Protein AF-A0A645I969-F1 (afdb_monomer)

Secondary structure (DSSP, 8-state):
-EE--HHHHHHHHHHHHHTSSHHHHHHHHT--HHHHHHHHTTS-SEE-HHHHHHHHHHHGGGS-GGGS--------THHHHHHHHHHHHHHHHHHHHHHHHHHHHHHTT---

pLDDT: mean 82.38, std 16.06, range [41.03, 97.19]

Radius of gyration: 24.22 Å; Cα contacts (8 Å, |Δi|>4): 70; chains: 1; bounding box: 25×48×77 Å

Foldseek 3Di:
DAFQDVLNLVLLVVLCVVLPHLVSLCVQLVHDSVVSVCSNVVVDGDDDPVSCVSNCVSSLVSHDPVPRDPDDDPDPPVVVVVVVVVVVVVVVVCPVVVVVVVVVCVVVPPDD

Nearest PDB structures (foldseek):
  3zkc-assembly1_A  TM=8.118E-01  e=4.305E-02  Bacillus subtilis subsp. subtilis str. 168
  3zkc-assembly1_B  TM=8.170E-01  e=8.662E-02  Bacillus subtilis subsp. subtilis str. 168
  1b0n-assembly1_A  TM=4.771E-01  e=1.343E-02  Bacillus subtilis
  2o38-assembly1_A  TM=5.947E-01  e=6.279E-01  Rhodopseudomonas palustris CGA009
  2a6c-assembly1_A  TM=6.108E-01  e=9.441E-01  Nitrosomonas europaea

Solvent-accessible surface area (backbone atoms only — not comparable to full-atom values): 6528 Å² total; per-residue (Å²): 108,45,74,61,47,70,63,58,40,50,11,48,53,50,36,22,58,76,50,70,34,63,61,53,38,21,65,73,42,71,49,57,57,70,62,52,50,31,52,72,70,60,74,47,62,62,38,50,57,69,60,41,66,42,44,42,79,66,23,45,88,58,39,59,73,95,70,45,74,91,64,78,82,82,73,68,72,69,55,57,56,52,53,50,52,50,54,49,53,60,55,56,59,57,60,55,55,50,52,51,49,52,51,51,44,66,73,66,66,75,68,138

Organism: NCBI:txid1076179

Structure (mmCIF, N/CA/C/O backbone):
data_AF-A0A645I969-F1
#
_entry.id   AF-A0A645I969-F1
#
loop_
_atom_site.group_PDB
_atom_site.id
_atom_site.type_symbol
_atom_site.label_atom_id
_atom_site.label_alt_id
_atom_site.label_comp_id
_atom_site.label_asym_id
_atom_site.label_entity_id
_atom_site.label_seq_id
_atom_site.pdbx_PDB_ins_code
_atom_site.Cartn_x
_atom_site.Cartn_y
_atom_site.Cartn_z
_atom_site.occupancy
_atom_site.B_iso_or_equiv
_atom_site.auth_seq_id
_atom_site.auth_comp_id
_atom_site.auth_asym_id
_atom_site.auth_atom_id
_atom_site.pdbx_PDB_model_num
ATOM 1 N N . MET A 1 1 ? 14.646 6.975 3.951 1.00 82.12 1 MET A N 1
ATOM 2 C CA . MET A 1 1 ? 13.493 6.567 4.788 1.00 82.12 1 MET A CA 1
ATOM 3 C C . MET A 1 1 ? 12.434 7.657 4.711 1.00 82.12 1 MET A C 1
ATOM 5 O O . MET A 1 1 ? 12.813 8.819 4.644 1.00 82.12 1 MET A O 1
ATOM 9 N N . LYS A 1 2 ? 11.145 7.304 4.698 1.00 88.31 2 LYS A N 1
ATOM 10 C CA . LYS A 1 2 ? 10.011 8.245 4.675 1.00 88.31 2 LYS A CA 1
ATOM 11 C C . LYS A 1 2 ? 9.301 8.214 6.030 1.00 88.31 2 LYS A C 1
ATOM 13 O O . LYS A 1 2 ? 9.060 7.129 6.554 1.00 88.31 2 LYS A O 1
ATOM 18 N N . LYS A 1 3 ? 8.975 9.371 6.608 1.00 94.19 3 LYS A N 1
ATOM 19 C CA . LYS A 1 3 ? 8.172 9.454 7.840 1.00 94.19 3 LYS A CA 1
ATOM 20 C C . LYS A 1 3 ? 6.716 9.102 7.533 1.00 94.19 3 LYS A C 1
ATOM 22 O O . LYS A 1 3 ? 6.200 9.547 6.514 1.00 94.19 3 LYS A O 1
ATOM 27 N N . ILE A 1 4 ? 6.071 8.328 8.402 1.00 94.44 4 ILE A N 1
ATOM 28 C CA . ILE A 1 4 ? 4.638 8.029 8.308 1.00 94.44 4 ILE A CA 1
ATOM 29 C C . ILE A 1 4 ? 3.889 9.178 8.970 1.00 94.44 4 ILE A C 1
ATOM 31 O O . ILE A 1 4 ? 3.888 9.306 10.194 1.00 94.44 4 ILE A O 1
ATOM 35 N N . THR A 1 5 ? 3.300 10.041 8.152 1.00 94.94 5 THR A N 1
ATOM 36 C CA . THR A 1 5 ? 2.368 11.077 8.604 1.00 94.94 5 THR A CA 1
ATOM 37 C C . THR A 1 5 ? 0.937 10.532 8.605 1.00 94.94 5 THR A C 1
ATOM 39 O O . THR A 1 5 ? 0.693 9.426 8.107 1.00 94.94 5 THR A O 1
ATOM 42 N N . GLU A 1 6 ? -0.015 11.280 9.167 1.00 94.25 6 GLU A N 1
ATOM 43 C CA . GLU A 1 6 ? -1.416 10.843 9.168 1.00 94.25 6 GLU A CA 1
ATOM 44 C C . GLU A 1 6 ? -1.963 10.737 7.742 1.00 94.25 6 GLU A C 1
ATOM 46 O O . GLU A 1 6 ? -2.616 9.755 7.413 1.00 94.25 6 GLU A O 1
ATOM 51 N N . GLU A 1 7 ? -1.591 11.660 6.855 1.00 95.12 7 GLU A N 1
ATOM 52 C CA . GLU A 1 7 ? -2.019 11.670 5.453 1.00 95.12 7 GLU A CA 1
ATOM 53 C C . GLU A 1 7 ? -1.554 10.410 4.715 1.00 95.12 7 GLU A C 1
ATOM 55 O O . GLU A 1 7 ? -2.302 9.822 3.934 1.00 95.12 7 GLU A O 1
ATOM 60 N N . ILE A 1 8 ? -0.332 9.942 4.996 1.00 95.50 8 ILE A N 1
ATOM 61 C CA . ILE A 1 8 ? 0.178 8.679 4.447 1.00 95.50 8 ILE A CA 1
ATOM 62 C C . ILE A 1 8 ? -0.630 7.501 4.991 1.00 95.50 8 ILE A C 1
ATOM 64 O O . ILE A 1 8 ? -0.961 6.582 4.241 1.00 95.50 8 ILE A O 1
ATOM 68 N N . ARG A 1 9 ? -0.978 7.512 6.281 1.00 95.75 9 ARG A N 1
ATOM 69 C CA . ARG A 1 9 ? -1.771 6.439 6.890 1.00 95.75 9 ARG A CA 1
ATOM 70 C C . ARG 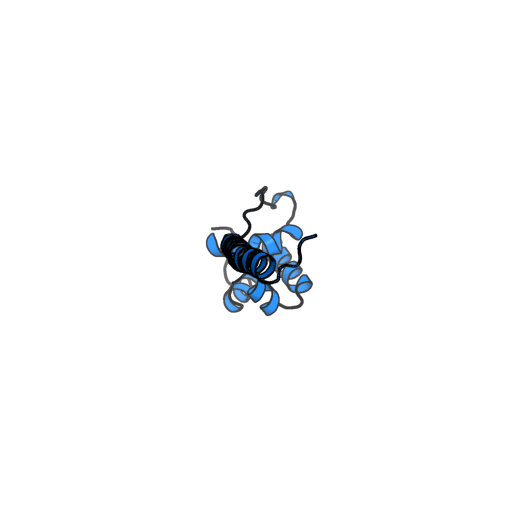A 1 9 ? -3.194 6.407 6.340 1.00 95.75 9 ARG A C 1
ATOM 72 O O . ARG A 1 9 ? -3.714 5.328 6.058 1.00 95.75 9 ARG A O 1
ATOM 79 N N . GLU A 1 10 ? -3.816 7.562 6.154 1.00 96.56 10 GLU A N 1
ATOM 80 C CA . GLU A 1 10 ? -5.121 7.682 5.513 1.00 96.56 10 GLU A CA 1
ATOM 81 C C . GLU A 1 10 ? -5.083 7.218 4.060 1.00 96.56 10 GLU A C 1
ATOM 83 O O . GLU A 1 10 ? -5.961 6.463 3.643 1.00 96.56 10 GLU A O 1
ATOM 88 N N . ALA A 1 11 ? -4.048 7.590 3.304 1.00 96.81 11 ALA A N 1
ATOM 89 C CA . ALA A 1 11 ? -3.855 7.114 1.939 1.00 96.81 11 ALA A CA 1
ATOM 90 C C . ALA A 1 11 ? -3.709 5.584 1.885 1.00 96.81 11 ALA A C 1
ATOM 92 O O . ALA A 1 11 ? -4.320 4.940 1.033 1.00 96.81 11 ALA A O 1
ATOM 93 N N . ILE A 1 12 ? -2.982 4.983 2.835 1.00 96.19 12 ILE A N 1
ATOM 94 C CA . ILE A 1 12 ? -2.898 3.522 2.979 1.00 96.19 12 ILE A CA 1
ATOM 95 C C . ILE A 1 12 ? -4.284 2.924 3.251 1.00 96.19 12 ILE A C 1
ATOM 97 O O . ILE A 1 12 ? -4.669 1.966 2.585 1.00 96.19 12 ILE A O 1
ATOM 101 N N . LYS A 1 13 ? -5.058 3.481 4.191 1.00 96.50 13 LYS A N 1
ATOM 102 C CA . LYS A 1 13 ? -6.416 2.996 4.506 1.00 96.50 13 LYS A CA 1
ATOM 103 C C . LYS A 1 13 ? -7.350 3.087 3.293 1.00 96.50 13 LYS A C 1
ATOM 105 O O . LYS A 1 13 ? -8.069 2.134 3.010 1.00 96.50 13 LYS A O 1
ATOM 110 N N . LYS A 1 14 ? -7.303 4.191 2.542 1.00 97.19 14 LYS A N 1
ATOM 111 C CA . LYS A 1 14 ? -8.076 4.368 1.301 1.00 97.19 14 LYS A CA 1
ATOM 112 C C . LYS A 1 14 ? -7.673 3.347 0.237 1.00 97.19 14 LYS A C 1
ATOM 114 O O . LYS A 1 14 ? -8.542 2.690 -0.324 1.00 97.19 14 LYS A O 1
ATOM 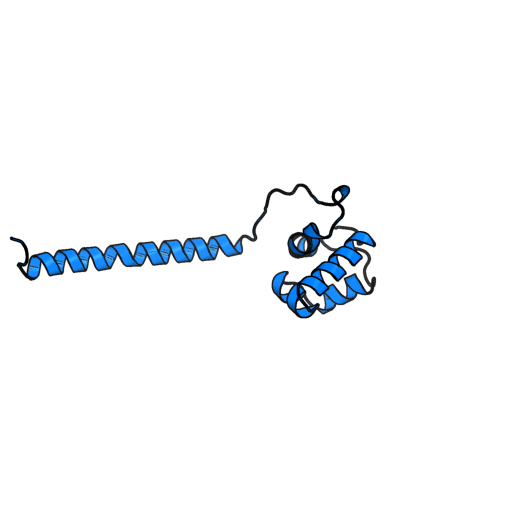119 N N . ALA A 1 15 ? -6.373 3.128 0.038 1.00 96.38 15 ALA A N 1
ATOM 120 C CA . ALA A 1 15 ? -5.881 2.102 -0.878 1.00 96.38 15 ALA A CA 1
ATOM 121 C C . ALA A 1 15 ? -6.306 0.685 -0.460 1.00 96.38 15 ALA A C 1
ATOM 123 O O . ALA A 1 15 ? -6.607 -0.143 -1.318 1.00 96.38 15 ALA A O 1
ATOM 124 N N . VAL A 1 16 ? -6.357 0.387 0.843 1.00 96.00 16 VAL A N 1
ATOM 125 C CA . VAL A 1 16 ? -6.879 -0.891 1.354 1.00 96.00 16 VAL A CA 1
ATOM 126 C C . VAL A 1 16 ? -8.353 -1.058 0.995 1.00 96.00 16 VAL A C 1
ATOM 128 O O . VAL A 1 16 ? -8.722 -2.123 0.509 1.00 96.00 16 VAL A O 1
ATOM 131 N N . ASN A 1 17 ? -9.165 -0.018 1.195 1.00 95.94 17 ASN A N 1
ATOM 132 C CA . ASN A 1 17 ? -10.591 -0.049 0.875 1.00 95.94 17 ASN A CA 1
ATOM 133 C C . ASN A 1 17 ? -10.826 -0.249 -0.630 1.00 95.94 17 ASN A C 1
ATOM 135 O O . ASN A 1 17 ? -11.615 -1.109 -1.004 1.00 95.94 17 ASN A O 1
ATOM 139 N N . GLU A 1 18 ? -10.078 0.458 -1.484 1.00 96.38 18 GLU A N 1
ATOM 140 C CA . GLU A 1 18 ? -10.136 0.303 -2.948 1.00 96.38 18 GLU A CA 1
ATOM 141 C C . GLU A 1 18 ? -9.779 -1.124 -3.398 1.00 96.38 18 GLU A C 1
ATOM 143 O O . GLU A 1 18 ? -10.347 -1.669 -4.339 1.00 96.38 18 GLU A O 1
ATOM 148 N N . ASN A 1 19 ? -8.835 -1.768 -2.708 1.00 92.62 19 ASN A N 1
ATOM 149 C CA . ASN A 1 19 ? -8.427 -3.144 -2.999 1.00 92.62 19 ASN A CA 1
ATOM 150 C C . ASN A 1 19 ? -9.266 -4.199 -2.256 1.00 92.62 19 ASN A C 1
ATOM 152 O O . ASN A 1 19 ? -8.974 -5.391 -2.364 1.00 92.62 19 ASN A O 1
ATOM 156 N N . GLY A 1 20 ? -10.266 -3.787 -1.475 1.00 94.00 20 GLY A N 1
ATOM 157 C CA . GLY A 1 20 ? -11.138 -4.638 -0.667 1.00 94.00 20 GLY A CA 1
ATOM 158 C C . GLY A 1 20 ? -10.536 -5.096 0.665 1.00 94.00 20 GLY A C 1
ATOM 159 O O . GLY A 1 20 ? -11.205 -5.032 1.692 1.00 94.00 20 GLY A O 1
ATOM 160 N N . THR A 1 21 ? -9.281 -5.564 0.691 1.00 94.62 21 THR A N 1
ATOM 161 C CA . THR A 1 21 ? -8.635 -6.028 1.936 1.00 94.62 21 THR A CA 1
ATOM 162 C C . THR A 1 21 ? -7.153 -5.668 2.025 1.00 94.62 21 THR A C 1
ATOM 164 O O . THR A 1 21 ? -6.463 -5.488 1.018 1.00 94.62 21 THR A O 1
ATOM 167 N N . GLN A 1 22 ? -6.622 -5.648 3.257 1.00 94.94 22 GLN A N 1
ATOM 168 C CA . GLN A 1 22 ? -5.189 -5.434 3.500 1.00 94.94 22 GLN A CA 1
ATOM 169 C C . GLN A 1 22 ? -4.331 -6.499 2.806 1.00 94.94 22 GLN A C 1
ATOM 171 O O . GLN A 1 22 ? -3.290 -6.173 2.240 1.00 94.94 22 GLN A O 1
ATOM 176 N N . ALA A 1 23 ? -4.774 -7.761 2.819 1.00 95.81 23 ALA A N 1
ATOM 177 C CA . ALA A 1 23 ? -4.056 -8.873 2.202 1.00 95.81 23 ALA A CA 1
ATOM 178 C C . ALA A 1 23 ? -3.949 -8.725 0.676 1.00 95.81 23 ALA A C 1
ATOM 180 O O . ALA A 1 23 ? -2.887 -8.989 0.111 1.00 95.81 23 ALA A O 1
ATOM 181 N N . LEU A 1 24 ? -5.010 -8.250 0.012 1.00 95.56 24 LEU A N 1
ATOM 182 C CA . LEU A 1 24 ? -5.004 -8.017 -1.434 1.00 95.56 24 LEU A CA 1
ATOM 183 C C . LEU A 1 24 ? -4.067 -6.871 -1.829 1.00 95.56 24 LEU A C 1
ATOM 185 O O . LEU A 1 24 ? -3.281 -7.031 -2.765 1.00 95.56 24 LEU A O 1
ATOM 189 N N . LEU A 1 25 ? -4.076 -5.759 -1.084 1.00 95.44 25 LEU A N 1
ATOM 190 C CA . LEU A 1 25 ? -3.116 -4.671 -1.298 1.00 95.44 25 LEU A CA 1
ATOM 191 C C . LEU A 1 25 ? -1.673 -5.159 -1.090 1.00 95.44 25 LEU A C 1
ATOM 193 O O . LEU A 1 25 ? -0.812 -4.923 -1.930 1.00 95.44 25 LEU A O 1
ATOM 197 N N . CYS A 1 26 ? -1.417 -5.905 -0.013 1.00 95.00 26 CYS A N 1
ATOM 198 C CA . CYS A 1 26 ? -0.104 -6.487 0.279 1.00 95.00 26 CYS A CA 1
ATOM 199 C C . CYS A 1 26 ? 0.404 -7.390 -0.854 1.00 95.00 26 CYS A C 1
ATOM 201 O O . CYS A 1 26 ? 1.562 -7.274 -1.257 1.00 95.00 26 CYS A O 1
ATOM 203 N N . LYS A 1 27 ? -0.473 -8.237 -1.411 1.00 94.56 27 LYS A N 1
ATOM 204 C CA . LYS A 1 27 ? -0.160 -9.099 -2.559 1.00 94.56 27 LYS A CA 1
ATOM 205 C C . LYS A 1 27 ? 0.213 -8.287 -3.803 1.00 94.56 27 LYS A C 1
ATOM 207 O O . LYS A 1 27 ? 1.139 -8.680 -4.504 1.00 94.56 27 LYS A O 1
ATOM 212 N N . LYS A 1 28 ? -0.466 -7.162 -4.064 1.00 92.06 28 LYS A N 1
ATOM 213 C CA . LYS A 1 28 ? -0.153 -6.274 -5.198 1.00 92.06 28 LYS A CA 1
ATOM 214 C C . LYS A 1 28 ? 1.169 -5.527 -5.016 1.00 92.06 28 LYS A C 1
ATOM 216 O O . LYS A 1 28 ? 1.974 -5.514 -5.939 1.00 92.06 28 LYS A O 1
ATOM 221 N N . CYS A 1 29 ? 1.410 -4.954 -3.837 1.00 92.62 29 CYS A N 1
ATOM 222 C CA . CYS A 1 29 ? 2.629 -4.186 -3.569 1.00 92.62 29 CYS A CA 1
ATOM 223 C C . CYS A 1 29 ? 3.857 -5.078 -3.304 1.00 92.62 29 CYS A C 1
ATOM 225 O O . CYS A 1 29 ? 4.980 -4.588 -3.288 1.00 92.62 29 CYS A O 1
ATOM 227 N N . GLY A 1 30 ? 3.672 -6.373 -3.026 1.00 92.56 30 GLY A N 1
ATOM 228 C CA . GLY A 1 30 ? 4.768 -7.281 -2.668 1.00 92.56 30 GLY A CA 1
ATOM 229 C C . GLY A 1 30 ? 5.328 -7.047 -1.259 1.00 92.56 30 GLY A C 1
ATOM 230 O O . GLY A 1 30 ? 6.526 -7.207 -1.036 1.00 92.56 30 GLY A O 1
ATOM 231 N N . ILE A 1 31 ? 4.477 -6.656 -0.307 1.00 94.50 31 ILE A N 1
ATOM 232 C CA . ILE A 1 31 ? 4.848 -6.418 1.100 1.00 94.50 31 ILE A CA 1
ATOM 233 C C . ILE A 1 31 ? 4.060 -7.349 2.019 1.00 94.50 31 ILE A C 1
ATOM 235 O O . ILE A 1 31 ? 2.969 -7.791 1.672 1.00 94.50 31 ILE A O 1
ATOM 239 N N . SER A 1 32 ? 4.592 -7.665 3.201 1.00 95.50 32 SER A N 1
ATOM 240 C CA . SER A 1 32 ? 3.893 -8.562 4.126 1.00 95.50 32 SER A CA 1
ATOM 241 C C . SER A 1 32 ? 2.741 -7.862 4.855 1.00 95.50 32 SER A C 1
ATOM 243 O O . SER A 1 32 ? 2.809 -6.677 5.192 1.00 95.50 32 SER A O 1
ATOM 245 N N . THR A 1 33 ? 1.697 -8.627 5.178 1.00 95.56 33 THR A N 1
ATOM 246 C CA . THR A 1 33 ? 0.547 -8.153 5.967 1.00 95.56 33 THR A CA 1
ATOM 247 C C . THR A 1 33 ? 0.953 -7.677 7.363 1.00 95.56 33 THR A C 1
ATOM 249 O O . THR A 1 33 ? 0.402 -6.702 7.863 1.00 95.56 33 THR A O 1
ATOM 252 N N . SER A 1 34 ? 1.972 -8.299 7.968 1.00 96.44 34 SER A N 1
ATOM 253 C CA . SER A 1 34 ? 2.547 -7.860 9.247 1.00 96.44 34 SER A CA 1
ATOM 254 C C . SER A 1 34 ? 3.150 -6.452 9.156 1.00 96.44 34 SER A C 1
ATOM 256 O O . SER A 1 34 ? 2.895 -5.612 10.018 1.00 96.44 34 SER A O 1
ATOM 258 N N . ILE A 1 35 ? 3.903 -6.153 8.088 1.00 94.75 35 ILE A N 1
ATOM 259 C CA . ILE A 1 35 ? 4.435 -4.804 7.846 1.00 94.75 35 ILE A CA 1
ATOM 260 C C . ILE A 1 35 ? 3.288 -3.801 7.665 1.00 94.75 35 ILE A C 1
ATOM 262 O O . ILE A 1 35 ? 3.301 -2.747 8.297 1.00 94.75 35 ILE A O 1
ATOM 266 N N . MET A 1 36 ? 2.274 -4.149 6.869 1.00 96.12 36 MET A N 1
ATOM 267 C CA . MET A 1 36 ? 1.119 -3.279 6.634 1.00 96.12 36 MET A CA 1
ATOM 268 C C . MET A 1 36 ? 0.340 -2.965 7.916 1.00 96.12 36 MET A C 1
ATOM 270 O O . MET A 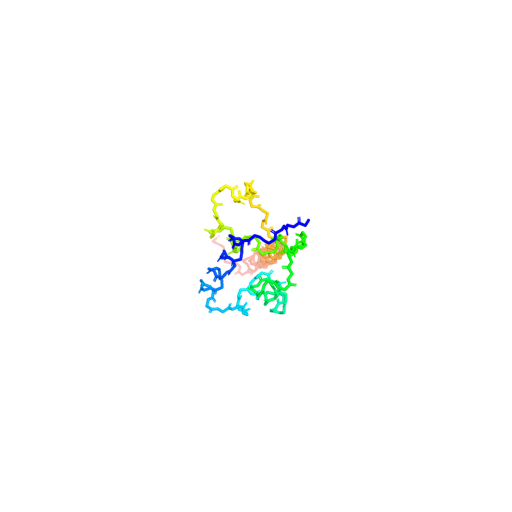1 36 ? 0.026 -1.805 8.183 1.00 96.12 36 MET A O 1
ATOM 274 N N . SER A 1 37 ? 0.067 -3.980 8.744 1.00 96.31 37 SER A N 1
ATOM 275 C CA . SER A 1 37 ? 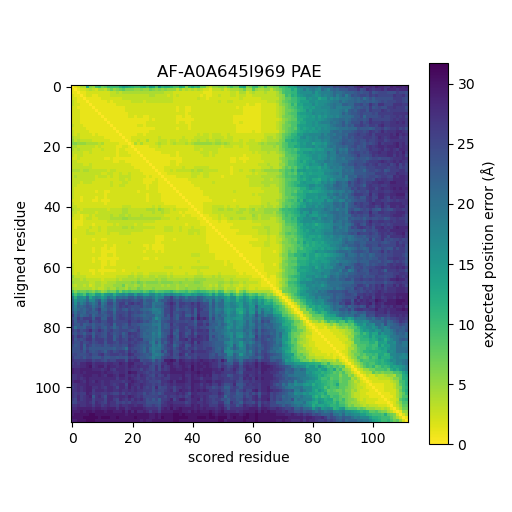-0.625 -3.798 10.023 1.00 96.31 37 SER A CA 1
ATOM 276 C C . SER A 1 37 ? 0.120 -2.811 10.922 1.00 96.31 37 SER A C 1
ATOM 278 O O . SER A 1 37 ? -0.517 -1.950 11.524 1.00 96.31 37 SER A O 1
ATOM 280 N N . ARG A 1 38 ? 1.458 -2.886 10.981 1.00 96.38 38 ARG A N 1
ATOM 281 C CA . ARG A 1 38 ? 2.278 -1.945 11.763 1.00 96.38 38 ARG A CA 1
ATOM 282 C C . ARG A 1 38 ? 2.108 -0.499 11.303 1.00 96.38 38 ARG A C 1
ATOM 284 O O . ARG A 1 38 ? 2.013 0.394 12.140 1.00 96.38 38 ARG A O 1
ATOM 291 N N . TYR A 1 39 ? 2.022 -0.265 9.993 1.00 95.81 39 TYR A N 1
ATOM 292 C CA . TYR A 1 39 ? 1.789 1.075 9.439 1.00 95.81 39 TYR A CA 1
ATOM 293 C C . TYR A 1 39 ? 0.403 1.618 9.795 1.00 95.81 39 TYR A C 1
ATOM 295 O O . TYR A 1 39 ? 0.276 2.771 10.206 1.00 95.81 39 TYR A O 1
ATOM 303 N N . ILE A 1 40 ? -0.633 0.781 9.691 1.00 94.00 40 ILE A N 1
ATOM 304 C CA . ILE A 1 40 ? -2.021 1.176 9.978 1.00 94.00 40 ILE A CA 1
ATOM 305 C C . ILE A 1 40 ? -2.239 1.422 11.475 1.00 94.00 40 ILE A C 1
ATOM 307 O O . ILE A 1 40 ? -2.953 2.354 11.839 1.00 94.00 40 ILE A O 1
ATOM 311 N N . LYS A 1 41 ? -1.616 0.614 12.338 1.00 95.06 41 LYS A N 1
ATOM 312 C CA . LYS A 1 41 ? -1.714 0.723 13.802 1.00 95.06 41 LYS A CA 1
ATOM 313 C C . LYS A 1 41 ? -0.756 1.745 14.419 1.00 95.06 41 LYS A C 1
ATOM 315 O O . LYS A 1 41 ? -0.774 1.919 15.630 1.00 95.06 41 LYS A O 1
ATOM 320 N N . ASN A 1 42 ? 0.062 2.419 13.607 1.00 93.44 42 ASN A N 1
ATOM 321 C CA . ASN A 1 42 ? 1.084 3.359 14.071 1.00 93.44 42 ASN A CA 1
ATOM 322 C C . ASN A 1 42 ? 2.149 2.733 15.000 1.00 93.44 42 ASN A C 1
ATOM 324 O O . ASN A 1 42 ? 2.713 3.410 15.853 1.00 93.44 42 ASN A O 1
ATOM 328 N N . GLU A 1 43 ? 2.444 1.441 14.833 1.00 95.50 43 GLU A N 1
ATOM 329 C CA . GLU A 1 43 ? 3.479 0.740 15.617 1.00 95.50 43 GLU A CA 1
ATOM 330 C C . GLU A 1 43 ? 4.900 1.101 15.153 1.00 95.50 43 GLU A C 1
ATOM 332 O O . GLU A 1 43 ? 5.882 0.845 15.844 1.00 95.50 43 GLU A O 1
ATOM 337 N N . VAL A 1 44 ? 5.022 1.701 13.968 1.00 95.44 44 VAL A N 1
ATOM 338 C CA . VAL A 1 44 ? 6.280 2.215 13.424 1.00 95.44 44 VAL A CA 1
ATOM 339 C C . VAL A 1 44 ? 6.054 3.605 12.842 1.00 95.44 44 VAL A C 1
ATOM 341 O O . VAL A 1 44 ? 4.997 3.894 12.288 1.00 95.44 44 VAL A O 1
ATOM 344 N N . SER A 1 45 ? 7.066 4.463 12.950 1.00 94.81 45 SER A N 1
ATOM 345 C CA . SER A 1 45 ? 6.997 5.875 12.550 1.00 94.81 45 SER A CA 1
ATOM 346 C C . SER A 1 45 ? 7.602 6.160 11.173 1.00 94.81 45 SER A C 1
ATOM 348 O O . SER A 1 45 ? 7.481 7.273 10.656 1.00 94.81 45 SER A O 1
ATOM 350 N N . THR A 1 46 ? 8.277 5.179 10.565 1.00 96.25 46 THR A N 1
ATOM 351 C CA . THR A 1 46 ? 8.984 5.343 9.289 1.00 96.25 46 THR A CA 1
ATOM 352 C C . THR A 1 46 ? 8.841 4.126 8.374 1.00 96.25 46 THR A C 1
ATOM 354 O O . THR A 1 46 ? 8.665 2.993 8.820 1.00 96.25 46 THR A O 1
ATOM 357 N N . ILE A 1 47 ? 8.934 4.377 7.067 1.00 95.00 47 ILE A N 1
ATOM 358 C CA . ILE A 1 47 ? 8.985 3.377 5.998 1.00 95.00 47 ILE A CA 1
ATOM 359 C C . ILE A 1 47 ? 10.387 3.428 5.387 1.00 95.00 47 ILE A C 1
ATOM 361 O O . ILE A 1 47 ? 10.896 4.497 5.023 1.00 95.00 47 ILE A O 1
ATOM 365 N N . ASN A 1 48 ? 11.038 2.272 5.270 1.00 94.31 48 ASN A N 1
ATOM 366 C CA . ASN A 1 48 ? 12.323 2.191 4.582 1.00 94.31 48 ASN A CA 1
ATOM 367 C C . ASN A 1 48 ? 12.149 2.485 3.077 1.00 94.31 48 ASN A C 1
ATOM 369 O O . ASN A 1 48 ? 11.060 2.364 2.518 1.00 94.31 48 ASN A O 1
ATOM 373 N N . SER A 1 49 ? 13.227 2.876 2.400 1.00 92.06 49 SER A N 1
ATOM 374 C CA . SER A 1 49 ? 13.137 3.327 1.007 1.00 92.06 49 SER A CA 1
ATOM 375 C C . SER A 1 49 ? 12.684 2.228 0.033 1.00 92.06 49 SER A C 1
ATOM 377 O O . SER A 1 49 ? 12.000 2.536 -0.937 1.00 92.06 49 SER A O 1
ATOM 379 N N . GLY A 1 50 ? 13.030 0.960 0.280 1.00 92.25 50 GLY A N 1
ATOM 380 C CA . GLY A 1 50 ? 12.608 -0.160 -0.568 1.00 92.25 50 GLY A CA 1
ATOM 381 C C . GLY A 1 50 ? 11.102 -0.402 -0.481 1.00 92.25 50 GLY A C 1
ATOM 382 O O . GLY A 1 50 ? 10.413 -0.441 -1.495 1.00 92.25 50 GLY A O 1
ATOM 383 N N . THR A 1 51 ? 10.571 -0.465 0.738 1.00 94.56 51 THR A N 1
ATOM 384 C CA . THR A 1 51 ? 9.134 -0.601 0.989 1.00 94.56 51 THR A CA 1
ATOM 385 C C . THR A 1 51 ? 8.353 0.616 0.496 1.00 94.56 51 THR A C 1
ATOM 387 O O . THR A 1 51 ? 7.269 0.447 -0.053 1.00 94.56 51 THR A O 1
ATOM 390 N N . TRP A 1 52 ? 8.902 1.831 0.620 1.00 94.75 52 TRP A N 1
ATOM 391 C CA . TRP A 1 52 ? 8.264 3.037 0.081 1.00 94.75 52 TRP A CA 1
ATOM 392 C C . TRP A 1 52 ? 8.109 2.967 -1.440 1.00 94.75 52 TRP A C 1
ATOM 394 O O . TRP A 1 52 ? 7.016 3.210 -1.934 1.00 94.75 52 TRP A O 1
ATOM 404 N N . LYS A 1 53 ? 9.151 2.555 -2.176 1.00 92.56 53 LYS A N 1
ATOM 405 C CA . LYS A 1 53 ? 9.091 2.386 -3.641 1.00 92.56 53 LYS A CA 1
ATOM 406 C C . LYS A 1 53 ? 8.015 1.393 -4.085 1.00 92.56 53 LYS A C 1
ATOM 408 O O . LYS A 1 53 ? 7.378 1.610 -5.106 1.00 92.56 53 LYS A O 1
ATOM 413 N N . LEU A 1 54 ? 7.818 0.324 -3.316 1.00 93.25 54 LEU A N 1
ATOM 414 C CA . LEU A 1 54 ? 6.796 -0.685 -3.591 1.00 93.25 54 LEU A CA 1
ATOM 415 C C . LEU A 1 54 ? 5.383 -0.196 -3.261 1.00 93.25 54 LEU A C 1
ATOM 417 O O . LEU A 1 54 ? 4.446 -0.474 -3.996 1.00 93.25 54 LEU A O 1
ATOM 421 N N . LEU A 1 55 ? 5.216 0.522 -2.150 1.00 94.69 55 LEU A N 1
ATOM 422 C CA . LEU A 1 55 ? 3.907 0.956 -1.665 1.00 94.69 55 LEU A CA 1
ATOM 423 C C . LEU A 1 55 ? 3.398 2.220 -2.370 1.00 94.69 55 LEU A C 1
ATOM 425 O O . LEU A 1 55 ? 2.204 2.324 -2.650 1.00 94.69 55 LEU A O 1
ATOM 429 N N . TYR A 1 56 ? 4.291 3.174 -2.646 1.00 94.62 56 TYR A N 1
ATOM 430 C CA . TYR A 1 56 ? 3.957 4.510 -3.139 1.00 94.62 56 TYR A CA 1
ATOM 431 C C . TYR A 1 56 ? 3.037 4.507 -4.372 1.00 94.62 56 TYR A C 1
ATOM 433 O O . TYR A 1 56 ? 2.015 5.188 -4.307 1.00 94.62 56 TYR A O 1
ATOM 441 N N . PRO A 1 57 ? 3.282 3.718 -5.441 1.00 94.00 57 PRO A N 1
ATOM 442 C CA . PRO A 1 57 ? 2.424 3.718 -6.631 1.00 94.00 57 PRO A CA 1
ATOM 443 C C . PRO A 1 57 ? 0.957 3.382 -6.338 1.00 94.00 57 PRO A C 1
ATOM 445 O O . PRO A 1 57 ? 0.062 3.847 -7.037 1.00 94.00 57 PRO A O 1
ATOM 448 N N . HIS A 1 58 ? 0.702 2.599 -5.287 1.00 94.56 58 HIS A N 1
ATOM 449 C CA . HIS A 1 58 ? -0.640 2.158 -4.912 1.00 94.56 58 HIS A CA 1
ATOM 450 C C . HIS A 1 58 ? -1.360 3.130 -3.973 1.00 94.56 58 HIS A C 1
ATOM 452 O O . HIS A 1 58 ? -2.583 3.072 -3.868 1.00 94.56 58 HIS A O 1
ATOM 458 N N . ILE A 1 59 ? -0.625 4.015 -3.292 1.00 95.12 59 ILE A N 1
ATOM 459 C CA . ILE A 1 59 ? -1.200 5.013 -2.377 1.00 95.12 59 ILE A CA 1
ATOM 460 C C . ILE A 1 59 ? -1.164 6.438 -2.943 1.00 95.12 59 ILE A C 1
ATOM 462 O O . ILE A 1 59 ? -1.920 7.289 -2.484 1.00 95.12 59 ILE A O 1
ATOM 466 N N . ALA A 1 60 ? -0.327 6.701 -3.952 1.00 94.38 60 ALA A N 1
ATOM 467 C CA . ALA A 1 60 ? -0.152 8.011 -4.576 1.00 94.38 60 ALA A CA 1
ATOM 468 C C . ALA A 1 60 ? -1.456 8.670 -5.066 1.00 94.38 60 ALA A C 1
ATOM 470 O O . ALA A 1 60 ? -1.593 9.877 -4.856 1.00 94.38 60 ALA A O 1
ATOM 471 N N . PRO A 1 61 ? -2.440 7.941 -5.636 1.00 94.19 61 PRO A N 1
ATOM 472 C CA . PRO A 1 61 ? -3.731 8.529 -6.009 1.00 94.19 61 PRO A CA 1
ATOM 473 C C . PRO A 1 61 ? -4.512 9.122 -4.829 1.00 94.19 61 PRO A C 1
ATOM 475 O O . PRO A 1 61 ? -5.335 10.010 -5.024 1.00 94.19 61 PRO A O 1
ATOM 478 N N . PHE A 1 62 ? -4.244 8.651 -3.609 1.00 95.44 62 PHE A N 1
ATOM 479 C CA . PHE A 1 62 ? -4.936 9.063 -2.387 1.00 95.44 62 PHE A CA 1
ATOM 480 C C . PHE A 1 62 ? -4.140 10.071 -1.549 1.00 95.44 62 PHE A C 1
ATOM 482 O O . PHE A 1 62 ? -4.639 10.524 -0.517 1.00 95.44 62 PHE A O 1
ATOM 489 N N . LEU A 1 63 ? -2.913 10.407 -1.961 1.00 94.06 63 LEU A N 1
ATOM 490 C CA . LEU A 1 63 ? -2.089 11.405 -1.287 1.00 94.06 63 LEU A CA 1
ATOM 491 C C . LEU A 1 63 ? -2.473 12.828 -1.729 1.00 94.06 63 LEU A C 1
ATOM 493 O O . LEU A 1 63 ? -2.794 13.037 -2.904 1.00 94.06 63 LEU A O 1
ATOM 497 N N . PRO A 1 64 ? -2.376 13.825 -0.827 1.00 91.50 64 PRO A N 1
ATOM 498 C CA . PRO A 1 64 ? -2.497 15.231 -1.193 1.00 91.50 64 PRO A CA 1
ATOM 499 C C . PRO A 1 64 ? -1.504 15.602 -2.290 1.00 91.50 64 PRO A C 1
ATOM 501 O O . PRO A 1 64 ? -0.368 15.126 -2.297 1.00 91.50 64 PRO A O 1
ATOM 504 N N . GLU A 1 65 ? -1.897 16.510 -3.180 1.00 88.50 65 GLU A N 1
ATOM 505 C CA . GLU A 1 65 ? -1.075 16.886 -4.329 1.00 88.50 65 GLU A CA 1
ATOM 506 C C . GLU A 1 65 ? 0.325 17.376 -3.948 1.00 88.50 65 GLU A C 1
ATOM 508 O O . GLU A 1 65 ? 1.300 16.970 -4.574 1.00 88.50 65 GLU A O 1
ATOM 513 N N . ALA A 1 66 ? 0.436 18.146 -2.865 1.00 87.25 66 ALA A N 1
ATOM 514 C CA . ALA A 1 66 ? 1.711 18.629 -2.338 1.00 87.25 66 ALA A CA 1
ATOM 515 C C . ALA A 1 66 ? 2.675 17.504 -1.900 1.00 87.25 66 ALA A C 1
ATOM 517 O O . ALA A 1 66 ? 3.882 17.720 -1.826 1.00 87.25 66 ALA A O 1
ATOM 518 N N . MET A 1 67 ? 2.156 16.307 -1.601 1.00 86.19 67 MET A N 1
ATOM 519 C CA . MET A 1 67 ? 2.936 15.139 -1.178 1.00 86.19 67 MET A CA 1
ATOM 520 C C . MET A 1 67 ? 3.201 14.143 -2.306 1.00 86.19 67 MET A C 1
ATOM 522 O O . MET A 1 67 ? 4.013 13.229 -2.126 1.00 86.19 67 MET A O 1
ATOM 526 N N . ARG A 1 68 ? 2.519 14.289 -3.448 1.00 88.12 68 ARG A N 1
ATOM 527 C CA . ARG A 1 68 ? 2.751 13.441 -4.613 1.00 88.12 68 ARG A CA 1
ATOM 528 C C . ARG A 1 68 ? 4.125 13.785 -5.173 1.00 88.12 68 ARG A C 1
ATOM 530 O O . ARG A 1 68 ? 4.360 14.861 -5.715 1.00 88.12 68 ARG A O 1
ATOM 537 N N . GLU A 1 69 ? 5.054 12.854 -5.013 1.00 81.62 69 GLU A N 1
ATOM 538 C CA . GLU A 1 69 ? 6.340 12.895 -5.684 1.00 81.62 69 GLU A CA 1
ATOM 539 C C . GLU A 1 69 ? 6.066 12.943 -7.191 1.00 81.62 69 GLU A C 1
ATOM 541 O O . GLU A 1 69 ? 5.390 12.063 -7.736 1.00 81.62 69 GLU A O 1
ATOM 546 N N . LYS A 1 70 ? 6.586 13.983 -7.857 1.00 65.44 70 LYS A N 1
ATOM 547 C CA . LYS A 1 70 ? 6.621 14.111 -9.320 1.00 65.44 70 LYS A CA 1
ATOM 548 C C . LYS A 1 70 ? 7.611 13.089 -9.884 1.00 65.44 70 LYS A C 1
ATOM 550 O O . LYS A 1 70 ? 8.633 13.444 -10.456 1.00 65.44 70 LYS A O 1
ATOM 555 N N . SER A 1 71 ? 7.370 11.811 -9.633 1.00 55.84 71 SER A N 1
ATOM 556 C CA . SER A 1 71 ? 8.168 10.739 -10.193 1.00 55.84 71 SER A CA 1
ATOM 557 C C . SER A 1 71 ? 7.452 10.286 -11.454 1.00 55.84 71 SER A C 1
ATOM 559 O O . SER A 1 71 ? 6.4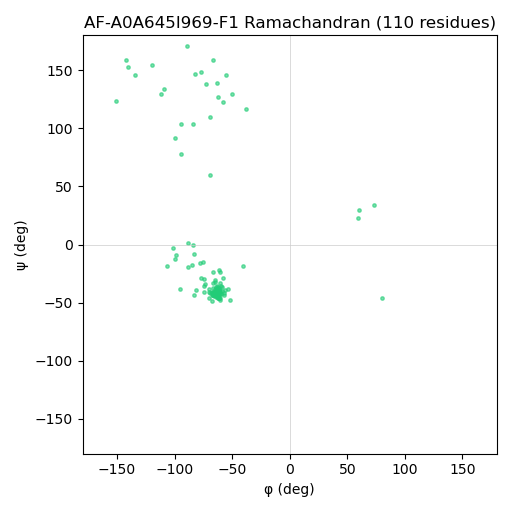06 9.641 -11.399 1.00 55.84 71 SER A O 1
ATOM 561 N N . CYS A 1 72 ? 7.992 10.701 -12.599 1.00 42.09 72 CYS A N 1
ATOM 562 C CA . CYS A 1 72 ? 7.735 10.027 -13.859 1.00 42.09 72 CYS A CA 1
ATOM 563 C C . CYS A 1 72 ? 7.991 8.526 -13.648 1.00 42.09 72 CYS A C 1
ATOM 565 O O . CYS A 1 72 ? 8.975 8.126 -13.030 1.00 42.09 72 CYS A O 1
ATOM 567 N N . MET A 1 73 ? 7.018 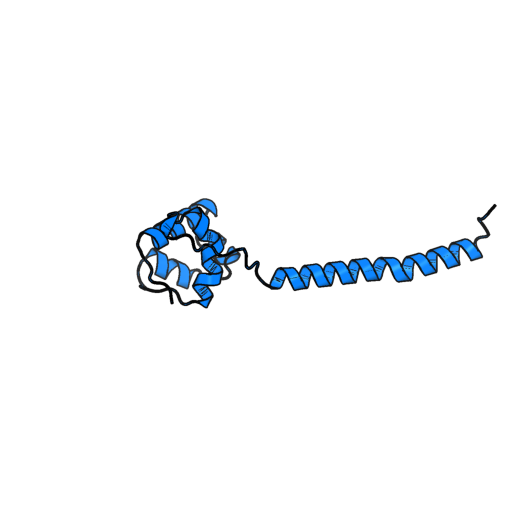7.724 -14.065 1.00 41.03 73 MET A N 1
ATOM 568 C CA . MET A 1 73 ? 6.896 6.293 -13.817 1.00 41.03 73 MET A CA 1
ATOM 569 C C . MET A 1 73 ? 8.226 5.530 -13.850 1.00 41.03 73 MET A C 1
ATOM 571 O O . MET A 1 73 ? 8.832 5.389 -14.905 1.00 41.03 73 MET A O 1
ATOM 575 N N . ASN A 1 74 ? 8.619 4.942 -12.720 1.00 49.53 74 ASN A N 1
ATOM 576 C CA . ASN A 1 74 ? 9.487 3.768 -12.728 1.00 49.53 74 ASN A CA 1
ATOM 577 C C . ASN A 1 74 ? 8.591 2.546 -12.535 1.00 49.53 74 ASN A C 1
ATOM 579 O O . ASN A 1 74 ? 8.241 2.172 -11.414 1.00 49.53 74 ASN A O 1
ATOM 583 N N . PHE A 1 75 ? 8.152 1.982 -13.659 1.00 50.03 75 PHE A N 1
ATOM 584 C CA . PHE A 1 75 ? 7.465 0.697 -13.687 1.00 50.03 75 PHE A CA 1
ATOM 585 C C . PHE A 1 75 ? 8.442 -0.386 -13.193 1.00 50.03 75 PHE A C 1
ATOM 587 O O . PHE A 1 75 ? 9.626 -0.328 -13.528 1.00 50.03 75 PHE A O 1
ATOM 594 N N . PRO A 1 76 ? 8.007 -1.353 -12.366 1.00 47.91 76 PRO A N 1
ATOM 595 C CA . PRO A 1 76 ? 8.913 -2.351 -11.818 1.00 47.91 76 PRO A CA 1
ATOM 596 C C . PRO A 1 76 ? 9.526 -3.194 -12.943 1.00 47.91 76 PRO A C 1
ATOM 598 O O . PRO A 1 76 ? 8.815 -3.803 -13.737 1.00 47.91 76 PRO A O 1
ATOM 601 N N . GLU A 1 77 ? 10.853 -3.274 -12.941 1.00 51.41 77 GLU A N 1
ATOM 602 C CA . GLU A 1 77 ? 11.772 -4.001 -13.836 1.00 51.41 77 GLU A CA 1
ATOM 603 C C . GLU A 1 77 ? 11.331 -5.426 -14.249 1.00 51.41 77 GLU A C 1
ATOM 605 O O . GLU A 1 77 ? 11.769 -5.952 -15.266 1.00 51.41 77 GLU A O 1
ATOM 610 N N . LYS A 1 78 ? 10.401 -6.055 -13.519 1.00 48.75 78 LYS A N 1
ATOM 611 C CA . LYS A 1 78 ? 9.857 -7.385 -13.844 1.00 48.75 78 LYS A CA 1
ATOM 612 C C . LYS A 1 78 ? 9.027 -7.431 -15.131 1.00 48.75 78 LYS A C 1
ATOM 614 O O . LYS A 1 78 ? 8.903 -8.507 -15.710 1.00 48.75 78 LYS A O 1
ATOM 619 N N . VAL A 1 79 ? 8.464 -6.309 -15.584 1.00 57.06 79 VAL A N 1
ATOM 620 C CA . VAL A 1 79 ? 7.682 -6.280 -16.838 1.00 57.06 79 VAL A CA 1
ATOM 621 C C . VAL A 1 79 ? 8.602 -6.348 -18.060 1.00 57.06 79 VAL A C 1
ATOM 623 O O . VAL A 1 79 ? 8.253 -6.975 -19.052 1.00 57.06 79 VAL A O 1
ATOM 626 N N . GLU A 1 80 ? 9.825 -5.825 -17.946 1.00 60.44 80 GLU A N 1
ATOM 627 C CA . GLU A 1 80 ? 10.859 -5.901 -18.983 1.00 60.44 80 GLU A CA 1
ATOM 628 C C . GLU A 1 80 ? 11.212 -7.360 -19.318 1.00 60.44 80 GLU A C 1
ATOM 630 O O . GLU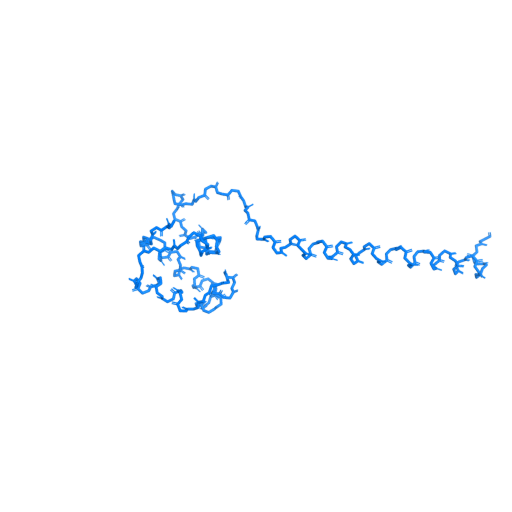 A 1 80 ? 11.330 -7.722 -20.486 1.00 60.44 80 GLU A O 1
ATOM 635 N N . THR A 1 81 ? 11.335 -8.224 -18.304 1.00 66.75 81 THR A N 1
ATOM 636 C CA . THR A 1 81 ? 11.656 -9.647 -18.495 1.00 66.75 81 THR A CA 1
ATOM 637 C C . THR A 1 81 ? 10.535 -10.395 -19.212 1.00 66.75 81 THR A C 1
ATOM 639 O O . THR A 1 81 ? 10.815 -11.203 -20.094 1.00 66.75 81 THR A O 1
ATOM 642 N N . VAL A 1 82 ? 9.273 -10.110 -18.874 1.00 71.12 82 VAL A N 1
ATOM 643 C CA . VAL A 1 82 ? 8.113 -10.730 -19.536 1.00 71.12 82 VAL A CA 1
ATOM 644 C C . VAL A 1 82 ? 7.987 -10.233 -20.974 1.00 71.12 82 VAL A C 1
ATOM 646 O O . VAL A 1 82 ? 7.784 -11.045 -21.870 1.00 71.12 82 VAL A O 1
ATOM 649 N N . SER A 1 83 ? 8.195 -8.937 -21.222 1.00 71.19 83 SER A N 1
ATOM 650 C CA . SER A 1 83 ? 8.202 -8.369 -22.575 1.00 71.19 83 SER A CA 1
ATOM 651 C C . SER A 1 83 ? 9.335 -8.933 -23.434 1.00 71.19 83 SER A C 1
ATOM 653 O O . SER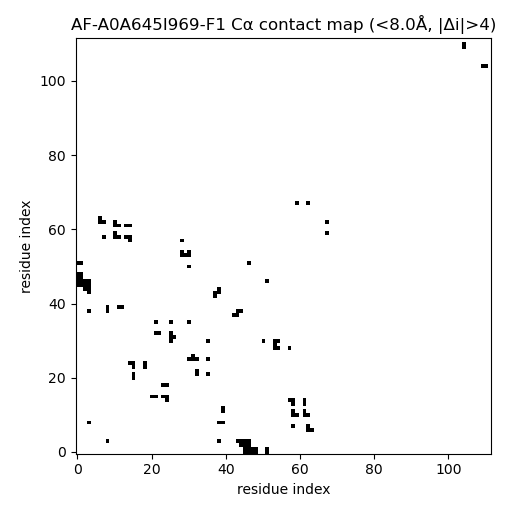 A 1 83 ? 9.118 -9.261 -24.597 1.00 71.19 83 SER A O 1
ATOM 655 N N . LYS A 1 84 ? 10.533 -9.118 -22.863 1.00 75.25 84 LYS A N 1
ATOM 656 C CA . LYS A 1 84 ? 11.663 -9.769 -23.544 1.00 75.25 84 LYS A CA 1
ATOM 657 C C . LYS A 1 84 ? 11.378 -11.241 -23.832 1.00 75.25 84 LYS A C 1
ATOM 659 O O . LYS A 1 84 ? 11.639 -11.689 -24.940 1.00 75.25 84 LYS A O 1
ATOM 664 N N . MET A 1 85 ? 10.809 -11.982 -22.878 1.00 70.88 85 MET A N 1
ATOM 665 C CA . MET A 1 85 ? 10.392 -13.374 -23.094 1.00 70.88 85 MET A CA 1
ATOM 666 C C . MET A 1 85 ? 9.317 -13.489 -24.179 1.00 70.88 85 MET A C 1
ATOM 668 O O . MET A 1 85 ? 9.424 -14.364 -25.031 1.00 70.88 85 MET A O 1
ATOM 672 N N . LEU A 1 86 ? 8.324 -12.597 -24.186 1.00 77.31 86 LEU A N 1
ATOM 673 C CA . LEU A 1 86 ? 7.275 -12.575 -25.205 1.00 77.31 86 LEU A CA 1
ATOM 674 C C . LEU A 1 86 ? 7.855 -12.273 -26.593 1.00 77.31 86 LEU A C 1
ATOM 676 O O . LEU A 1 86 ? 7.570 -13.002 -27.534 1.00 77.31 86 LEU A O 1
ATOM 680 N N . ALA A 1 87 ? 8.745 -11.281 -26.701 1.00 76.69 87 ALA A N 1
ATOM 681 C CA . ALA A 1 87 ? 9.427 -10.960 -27.953 1.00 76.69 87 ALA A CA 1
ATOM 682 C C . ALA A 1 87 ? 10.296 -12.124 -28.470 1.00 76.69 87 ALA A C 1
ATOM 684 O O . ALA A 1 87 ? 10.345 -12.371 -29.672 1.00 76.69 87 ALA A O 1
ATOM 685 N N . ILE A 1 88 ? 10.957 -12.866 -27.572 1.00 74.00 88 ILE A N 1
ATOM 686 C CA . ILE A 1 88 ? 11.732 -14.065 -27.928 1.00 74.00 88 ILE A CA 1
ATOM 687 C C . ILE A 1 88 ? 10.807 -15.181 -28.434 1.00 74.00 88 ILE A C 1
ATOM 689 O O . ILE A 1 88 ? 11.113 -15.796 -29.451 1.00 74.00 88 ILE A O 1
ATOM 693 N N . LEU A 1 89 ? 9.669 -15.421 -27.774 1.00 68.94 89 LEU A N 1
ATOM 694 C CA . LEU A 1 89 ? 8.681 -16.419 -28.205 1.00 68.94 89 LEU A CA 1
ATOM 695 C C . LEU A 1 89 ? 8.058 -16.059 -29.565 1.00 68.94 89 LEU A C 1
ATOM 697 O O . LEU A 1 89 ? 7.936 -16.923 -30.431 1.00 68.94 89 LEU A O 1
ATOM 701 N N . GLU A 1 90 ? 7.739 -14.783 -29.794 1.00 75.75 90 GLU A N 1
ATOM 702 C CA . GLU A 1 90 ? 7.225 -14.292 -31.081 1.00 75.75 90 GLU A CA 1
ATOM 703 C C . GLU A 1 90 ? 8.262 -14.367 -32.215 1.00 75.75 90 GLU A C 1
ATOM 705 O O . GLU A 1 90 ? 7.902 -14.579 -33.376 1.00 75.75 90 GLU A O 1
ATOM 710 N N . ALA A 1 91 ? 9.549 -14.180 -31.907 1.00 73.19 91 ALA A N 1
ATOM 711 C CA . ALA A 1 91 ? 10.636 -14.334 -32.874 1.00 73.19 91 ALA A CA 1
ATOM 712 C C . ALA A 1 91 ? 10.907 -15.810 -33.210 1.00 73.19 91 ALA A C 1
ATOM 714 O O . ALA A 1 91 ? 11.249 -16.136 -34.351 1.00 73.19 91 ALA A O 1
ATOM 715 N N . TYR A 1 92 ? 10.726 -16.702 -32.233 1.00 65.56 92 TYR A N 1
ATOM 716 C CA . TYR A 1 92 ? 10.937 -18.135 -32.406 1.00 65.56 92 TYR A CA 1
ATOM 717 C C . TYR A 1 92 ? 9.898 -18.750 -33.355 1.00 65.56 92 TYR A C 1
ATOM 719 O O . TYR A 1 92 ? 10.256 -19.501 -34.261 1.00 65.56 92 TYR A O 1
ATOM 727 N N . ASP A 1 93 ? 8.632 -18.338 -33.247 1.00 61.53 93 ASP A N 1
ATOM 728 C CA . ASP A 1 93 ? 7.547 -18.875 -34.076 1.00 61.53 93 ASP A CA 1
ATOM 729 C C . ASP A 1 93 ? 7.704 -18.553 -35.575 1.00 61.53 93 ASP A C 1
ATOM 731 O O . ASP A 1 93 ? 7.337 -19.355 -36.425 1.00 61.53 93 ASP A O 1
ATOM 735 N N . LYS A 1 94 ? 8.319 -17.419 -35.940 1.00 58.78 94 LYS A N 1
ATOM 736 C CA . LYS A 1 94 ? 8.371 -16.945 -37.341 1.00 58.78 94 LYS A CA 1
ATOM 737 C C . LYS A 1 94 ? 9.501 -17.533 -38.185 1.00 58.78 94 LYS A C 1
ATOM 739 O O . LYS A 1 94 ? 9.444 -17.434 -39.412 1.00 58.78 94 LYS A O 1
ATOM 744 N N . THR A 1 95 ? 10.532 -18.102 -37.563 1.00 57.25 95 THR A N 1
ATOM 745 C CA . THR A 1 95 ? 11.775 -18.439 -38.278 1.00 57.25 95 THR A CA 1
ATOM 746 C C . THR A 1 95 ? 11.791 -19.892 -38.756 1.00 57.25 95 THR A C 1
ATOM 748 O O . THR A 1 95 ? 12.210 -20.148 -39.884 1.00 57.25 95 THR A O 1
ATOM 751 N N . GLU A 1 96 ? 11.272 -20.834 -37.962 1.00 60.97 96 GLU A N 1
ATOM 752 C CA . GLU A 1 96 ? 11.157 -22.245 -38.368 1.00 60.97 96 GLU A CA 1
ATOM 753 C C . GLU A 1 96 ? 9.900 -22.508 -39.206 1.00 60.97 96 GLU A C 1
ATOM 755 O O . GLU A 1 96 ? 9.992 -23.138 -40.260 1.00 60.97 96 GLU A O 1
ATOM 760 N N . THR A 1 97 ? 8.739 -21.964 -38.826 1.00 61.12 97 THR A N 1
ATOM 761 C CA . THR A 1 97 ? 7.484 -22.214 -39.564 1.00 61.12 97 THR A CA 1
ATOM 762 C C . THR A 1 97 ? 7.529 -21.684 -40.994 1.00 61.12 97 THR A C 1
ATOM 764 O O . THR A 1 97 ? 7.013 -22.330 -41.901 1.00 61.12 97 THR A O 1
ATOM 767 N N . ARG A 1 98 ? 8.188 -20.543 -41.235 1.00 62.47 98 ARG A N 1
ATOM 768 C CA . ARG A 1 98 ? 8.267 -19.930 -42.569 1.00 62.47 98 ARG A CA 1
ATOM 769 C C . ARG A 1 98 ? 9.213 -20.675 -43.508 1.00 62.47 98 ARG A C 1
ATOM 771 O O . ARG A 1 98 ? 8.907 -20.787 -44.689 1.00 62.47 98 ARG A O 1
ATOM 778 N N . GLN A 1 99 ? 10.314 -21.218 -42.986 1.00 67.50 99 GLN A N 1
ATOM 779 C CA . GLN A 1 99 ? 11.228 -22.070 -43.756 1.00 67.50 99 GLN A CA 1
ATOM 780 C C . GLN A 1 99 ? 10.589 -23.421 -44.082 1.00 67.50 99 GLN A C 1
ATOM 782 O O . GLN A 1 99 ? 10.697 -23.893 -45.211 1.00 67.50 99 GLN A O 1
ATOM 787 N N . ILE A 1 100 ? 9.871 -24.013 -43.12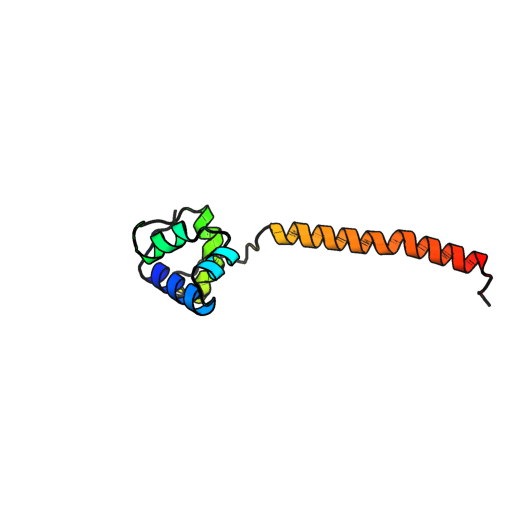1 1.00 65.31 100 ILE A N 1
ATOM 788 C CA . ILE A 1 100 ? 9.128 -25.259 -43.336 1.00 65.31 100 ILE A CA 1
ATOM 789 C C . ILE A 1 100 ? 7.991 -25.033 -44.339 1.00 65.31 100 ILE A C 1
ATOM 791 O O . ILE A 1 100 ? 7.840 -25.827 -45.259 1.00 65.31 100 ILE A O 1
ATOM 795 N N . LEU A 1 101 ? 7.231 -23.940 -44.229 1.00 67.19 101 LEU A N 1
ATOM 796 C CA . LEU A 1 101 ? 6.150 -23.617 -45.165 1.00 67.19 101 LEU A CA 1
ATOM 797 C C . LEU A 1 101 ? 6.678 -23.369 -46.587 1.00 67.19 101 LEU A C 1
ATOM 799 O O . LEU A 1 101 ? 6.097 -23.876 -47.543 1.00 67.19 101 LEU A O 1
ATOM 803 N N . ASP A 1 102 ? 7.786 -22.638 -46.736 1.00 74.56 102 ASP A N 1
ATOM 804 C CA . ASP A 1 102 ? 8.448 -22.406 -48.030 1.00 74.56 102 ASP A CA 1
ATOM 805 C C . ASP A 1 102 ? 8.969 -23.720 -48.640 1.00 74.56 102 ASP A C 1
ATOM 807 O O . ASP A 1 102 ? 8.727 -24.000 -49.814 1.00 74.56 102 ASP A O 1
ATOM 811 N N . ALA A 1 103 ? 9.588 -24.588 -47.833 1.00 73.94 103 ALA A N 1
ATOM 812 C CA . ALA A 1 103 ? 10.021 -25.913 -48.270 1.00 73.94 103 ALA A CA 1
ATOM 813 C C . ALA A 1 103 ? 8.837 -26.812 -48.674 1.00 73.94 103 ALA A C 1
ATOM 815 O O . ALA A 1 103 ? 8.879 -27.447 -49.726 1.00 73.94 103 ALA A O 1
ATOM 816 N N . VAL A 1 104 ? 7.754 -26.832 -47.892 1.00 74.31 104 VAL A N 1
ATOM 817 C CA . VAL A 1 104 ? 6.539 -27.611 -48.188 1.00 74.31 104 VAL A CA 1
ATOM 818 C C . VAL A 1 104 ? 5.845 -27.098 -49.450 1.00 74.31 104 VAL A C 1
ATOM 820 O O . VAL A 1 104 ? 5.386 -27.903 -50.260 1.00 74.31 104 VAL A O 1
ATOM 823 N N . SER A 1 105 ? 5.821 -25.780 -49.665 1.00 75.75 105 SER A N 1
ATOM 824 C CA . SER A 1 105 ? 5.242 -25.164 -50.867 1.00 75.75 105 SER A CA 1
ATOM 825 C C . SER A 1 105 ? 6.031 -25.551 -52.123 1.00 75.75 105 SER A C 1
ATOM 827 O O . SER A 1 105 ? 5.436 -25.921 -53.133 1.00 75.75 105 SER A O 1
ATOM 829 N N . ARG A 1 106 ? 7.372 -25.576 -52.040 1.00 74.88 106 ARG A N 1
ATOM 830 C CA . ARG A 1 106 ? 8.258 -26.031 -53.130 1.00 74.88 106 ARG A CA 1
ATOM 831 C C . ARG A 1 106 ? 8.129 -27.523 -53.432 1.00 74.88 106 ARG A C 1
ATOM 833 O O . ARG A 1 106 ? 8.200 -27.910 -54.592 1.00 74.88 106 ARG A O 1
ATOM 840 N N . LEU A 1 107 ? 7.948 -28.357 -52.407 1.00 73.62 107 LEU A N 1
ATOM 841 C CA . LEU A 1 107 ? 7.813 -29.809 -52.568 1.00 73.62 107 LEU A CA 1
ATOM 842 C C . LEU A 1 107 ? 6.428 -30.231 -53.073 1.00 73.62 107 LEU A C 1
ATOM 844 O O . LEU A 1 107 ? 6.316 -31.257 -53.737 1.00 73.62 107 LEU A O 1
ATOM 848 N N . SER A 1 108 ? 5.384 -29.454 -52.774 1.00 71.06 108 SER A N 1
ATOM 849 C CA . SER A 1 108 ? 4.005 -29.798 -53.147 1.00 71.06 108 SER A CA 1
ATOM 850 C C . SER A 1 108 ? 3.641 -29.403 -54.582 1.00 71.06 108 SER A C 1
ATOM 852 O O . SER A 1 108 ? 2.566 -29.773 -55.042 1.00 71.06 108 SER A O 1
ATOM 854 N N . GLY A 1 109 ? 4.499 -28.662 -55.296 1.00 61.66 109 GLY A N 1
ATOM 855 C CA . GLY A 1 109 ? 4.239 -28.254 -56.683 1.00 61.66 109 GLY A CA 1
ATOM 856 C C . GLY A 1 109 ? 2.965 -27.417 -56.861 1.00 61.66 109 GLY A C 1
ATOM 857 O O . GLY A 1 109 ? 2.408 -27.388 -57.951 1.00 61.66 109 GLY A O 1
ATOM 858 N N . ILE A 1 110 ? 2.483 -26.761 -55.798 1.00 61.59 110 ILE A N 1
ATOM 859 C CA . ILE A 1 110 ? 1.333 -25.851 -55.856 1.00 61.59 110 ILE A CA 1
ATOM 860 C C . ILE A 1 110 ? 1.883 -24.437 -56.049 1.00 61.59 110 ILE A C 1
ATOM 862 O O . ILE A 1 110 ? 2.018 -23.658 -55.109 1.00 61.59 110 ILE A O 1
ATOM 866 N N . GLY A 1 111 ? 2.271 -24.148 -57.280 1.00 55.59 111 GLY A N 1
ATOM 867 C CA . GLY A 1 111 ? 2.548 -22.817 -57.798 1.00 55.59 111 GLY A CA 1
ATOM 868 C C . GLY A 1 111 ? 2.235 -22.873 -59.285 1.00 55.59 111 GLY A C 1
ATOM 869 O O . GLY A 1 111 ? 2.746 -23.777 -59.943 1.00 55.59 111 GLY A O 1
ATOM 870 N N . ASP A 1 112 ? 1.333 -21.992 -59.727 1.00 50.12 112 ASP A N 1
ATOM 871 C CA . ASP A 1 112 ? 0.855 -21.839 -61.112 1.00 50.12 112 ASP A CA 1
ATOM 872 C C . ASP A 1 112 ? 1.925 -22.053 -62.198 1.00 50.12 112 ASP A C 1
ATOM 874 O O . ASP A 1 112 ? 3.057 -21.530 -62.044 1.00 50.12 112 ASP A O 1
#

Sequence (112 aa):
MKKITEEIREAIKKAVNENGTQALLCKKCGISTSIMSRYIKNEVSTINSGTWKLLYPHIAPFLPEAMREKSCMNFPEKVETVSKMLAILEAYDKTETRQILDAVSRLSGIGD

Mean predicted aligned error: 13.15 Å